Protein AF-A0A6M0G314-F1 (afdb_monomer)

Foldseek 3Di:
DLCVQCPVPVVLNVQQVVVVVVLVVVCLVPVPDCVSWNWDDDDPPPDDPQKTKTKDWQCARGPDDDQSRTKMWIWMARRVVRDIGTDDIGTSVPDDDPDDDPPDPPD

Nearest PDB structures (foldseek):
  2kxg-assembly1_A  TM=5.842E-01  e=8.612E+00  Cucurbita maxima
  8re0-assembly1_A  TM=4.061E-01  e=5.918E+00  Acinetobacter calcoaceticus

Sequence (107 aa):
MIKKHYRKNTKGREEFEKLIDDYLEKLESNPCSDELSEPEPFPGNTAEQDFEFRKKRWRRLPKLQGGARLGRLIFVVYHPKRIVNLIWLYTHAEFQEPKSRPLRKRI

Radius of gyration: 15.73 Å; Cα contacts (8 Å, |Δi|>4): 148; chains: 1; bounding box: 47×29×37 Å

Structure (mmCIF, N/CA/C/O backbone):
data_AF-A0A6M0G314-F1
#
_entry.id   AF-A0A6M0G314-F1
#
loop_
_atom_site.group_PDB
_atom_site.id
_atom_site.type_symbol
_atom_site.label_atom_id
_atom_site.label_alt_id
_atom_site.label_comp_id
_atom_site.label_asym_id
_atom_site.label_entity_id
_atom_site.label_seq_id
_atom_site.pdbx_PDB_ins_code
_atom_site.Cartn_x
_atom_site.Cartn_y
_atom_site.Cartn_z
_atom_site.occupancy
_atom_site.B_iso_or_equiv
_atom_site.auth_seq_id
_atom_site.auth_comp_id
_atom_site.auth_asym_id
_atom_site.auth_atom_id
_atom_site.pdbx_PDB_model_num
ATOM 1 N N . MET A 1 1 ? -0.600 -10.287 -11.422 1.00 70.19 1 MET A N 1
ATOM 2 C CA . MET A 1 1 ? 0.118 -10.020 -10.166 1.00 70.19 1 MET A CA 1
ATOM 3 C C . MET A 1 1 ? 1.327 -9.181 -10.513 1.00 70.19 1 MET A C 1
ATOM 5 O O . MET A 1 1 ? 2.129 -9.626 -11.331 1.00 70.19 1 MET A O 1
ATOM 9 N N . ILE A 1 2 ? 1.431 -8.011 -9.888 1.00 81.56 2 ILE A N 1
ATOM 10 C CA . ILE A 1 2 ? 2.358 -6.912 -10.187 1.00 81.56 2 ILE A CA 1
ATOM 11 C C . ILE A 1 2 ? 3.797 -7.337 -10.525 1.00 81.56 2 ILE A C 1
ATOM 13 O O . ILE A 1 2 ? 4.398 -6.811 -11.460 1.00 81.56 2 ILE A O 1
ATOM 17 N N . LYS A 1 3 ? 4.317 -8.382 -9.864 1.00 80.88 3 LYS A N 1
ATOM 18 C CA . LYS A 1 3 ? 5.642 -8.975 -10.126 1.00 80.88 3 LYS A CA 1
ATOM 19 C C . LYS A 1 3 ? 5.836 -9.437 -11.580 1.00 80.88 3 LYS A C 1
ATOM 21 O O . LYS A 1 3 ? 6.959 -9.431 -12.077 1.00 80.88 3 LYS A O 1
ATOM 26 N N . LYS A 1 4 ? 4.763 -9.778 -12.306 1.00 87.50 4 LYS A N 1
ATOM 27 C CA . LYS A 1 4 ? 4.811 -10.148 -13.733 1.00 87.50 4 LYS A CA 1
ATOM 28 C C . LYS A 1 4 ? 5.317 -9.004 -14.615 1.00 87.50 4 LYS A C 1
ATOM 30 O O . LYS A 1 4 ? 6.004 -9.280 -15.597 1.00 87.50 4 LYS A O 1
ATOM 35 N N . HIS A 1 5 ? 5.052 -7.748 -14.248 1.00 86.62 5 HIS A N 1
ATOM 36 C CA . HIS A 1 5 ? 5.584 -6.587 -14.969 1.00 86.62 5 HIS A CA 1
ATOM 37 C C . HIS A 1 5 ? 7.111 -6.472 -14.859 1.00 86.62 5 HIS A C 1
ATOM 39 O O . HIS A 1 5 ? 7.745 -5.862 -15.715 1.00 86.62 5 HIS A O 1
ATOM 45 N N . TYR A 1 6 ? 7.710 -7.122 -13.859 1.00 89.56 6 TYR A N 1
ATOM 46 C CA . TYR A 1 6 ? 9.148 -7.129 -13.608 1.00 89.56 6 TYR A CA 1
ATOM 47 C C . TYR A 1 6 ? 9.852 -8.410 -14.061 1.00 89.56 6 TYR A C 1
ATOM 49 O O . TYR A 1 6 ? 11.037 -8.579 -13.791 1.00 89.56 6 TYR A O 1
ATOM 57 N N . ARG A 1 7 ? 9.171 -9.321 -14.775 1.00 88.44 7 ARG A N 1
ATOM 58 C CA . ARG A 1 7 ? 9.725 -10.647 -15.123 1.00 88.44 7 ARG A CA 1
ATOM 59 C C . ARG A 1 7 ? 11.095 -10.584 -15.814 1.00 88.44 7 ARG A C 1
ATOM 61 O O . ARG A 1 7 ? 11.908 -11.473 -15.607 1.00 88.44 7 ARG A O 1
ATOM 68 N N . LYS A 1 8 ? 11.332 -9.560 -16.641 1.00 89.81 8 LYS A N 1
ATOM 69 C CA . LYS A 1 8 ? 12.602 -9.335 -17.360 1.00 89.81 8 LYS A CA 1
ATOM 70 C C . LYS A 1 8 ? 13.467 -8.223 -16.742 1.00 89.81 8 LYS A C 1
ATOM 72 O O . LYS A 1 8 ? 14.466 -7.840 -17.333 1.00 89.81 8 LYS A O 1
ATOM 77 N N . ASN A 1 9 ? 13.063 -7.664 -15.600 1.00 91.06 9 ASN A N 1
ATOM 78 C CA . ASN A 1 9 ? 13.706 -6.513 -14.970 1.00 91.06 9 ASN A CA 1
ATOM 79 C C . ASN A 1 9 ? 13.905 -6.760 -13.468 1.00 91.06 9 ASN A C 1
ATOM 81 O O . ASN A 1 9 ? 13.140 -6.268 -12.637 1.00 91.06 9 ASN A O 1
ATOM 85 N N . THR A 1 10 ? 14.948 -7.524 -13.140 1.00 92.50 10 THR A N 1
ATOM 86 C CA . THR A 1 10 ? 15.296 -7.909 -11.764 1.00 92.50 10 THR A CA 1
ATOM 87 C C . THR A 1 10 ? 15.546 -6.697 -10.872 1.00 92.50 10 THR A C 1
ATOM 89 O O . THR A 1 10 ? 14.953 -6.604 -9.806 1.00 92.50 10 THR A O 1
ATOM 92 N N . LYS A 1 11 ? 16.300 -5.700 -11.352 1.00 93.94 11 LYS A N 1
ATOM 93 C CA . LYS A 1 11 ? 16.545 -4.464 -10.595 1.00 93.94 11 LYS A CA 1
ATOM 94 C C . LYS A 1 11 ? 15.247 -3.723 -10.260 1.00 93.94 11 LYS A C 1
ATOM 96 O O . LYS A 1 11 ? 15.057 -3.265 -9.143 1.00 93.94 11 LYS A O 1
ATOM 101 N N . GLY A 1 12 ? 14.326 -3.622 -11.222 1.00 93.50 12 GLY A N 1
ATOM 102 C CA . GLY A 1 12 ? 13.014 -3.023 -10.978 1.00 93.50 12 GLY A CA 1
ATOM 103 C C . GLY A 1 12 ? 12.185 -3.806 -9.958 1.00 93.50 12 GLY A C 1
ATOM 104 O O . GLY A 1 12 ? 11.448 -3.195 -9.189 1.00 93.50 12 GLY A O 1
ATOM 105 N N . ARG A 1 13 ? 12.324 -5.139 -9.930 1.00 94.00 13 ARG A N 1
ATOM 106 C CA . ARG A 1 13 ? 11.678 -5.993 -8.928 1.00 94.00 13 ARG A CA 1
ATOM 107 C C . ARG A 1 13 ? 12.220 -5.726 -7.527 1.00 94.00 13 ARG A C 1
ATOM 109 O O . ARG A 1 13 ? 11.415 -5.564 -6.623 1.00 94.00 13 ARG A O 1
ATOM 116 N N . GLU A 1 14 ? 13.537 -5.663 -7.368 1.00 95.12 14 GLU A N 1
ATOM 117 C CA . GLU A 1 14 ? 14.191 -5.380 -6.082 1.00 95.12 14 GLU A CA 1
ATOM 118 C C . GLU A 1 14 ? 13.818 -3.984 -5.565 1.00 95.12 14 GLU A C 1
ATOM 120 O O . GLU A 1 14 ? 13.414 -3.836 -4.416 1.00 95.12 14 GLU A O 1
ATOM 125 N N . GLU A 1 15 ? 13.867 -2.963 -6.433 1.00 96.44 15 GLU A N 1
ATOM 126 C CA . GLU A 1 15 ? 13.429 -1.601 -6.094 1.00 96.44 15 GLU A CA 1
ATOM 127 C C . GLU A 1 15 ? 11.949 -1.572 -5.671 1.00 96.44 15 GLU A C 1
ATOM 129 O O . GLU A 1 15 ? 11.568 -0.814 -4.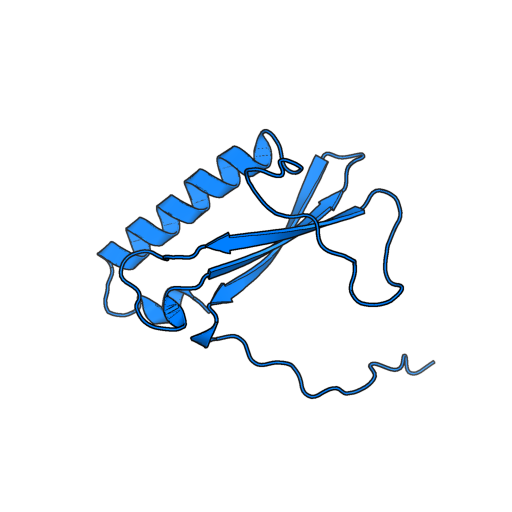780 1.00 96.44 15 GLU A O 1
ATOM 134 N N . PHE A 1 16 ? 11.102 -2.382 -6.312 1.00 94.69 16 PHE A N 1
ATOM 135 C CA . PHE A 1 16 ? 9.693 -2.508 -5.954 1.00 94.69 16 PHE A CA 1
ATOM 136 C C . PHE A 1 16 ? 9.488 -3.238 -4.625 1.00 94.69 16 PHE A C 1
ATOM 138 O O . PHE A 1 16 ? 8.693 -2.772 -3.818 1.00 94.69 16 PHE A O 1
ATOM 145 N N . GLU A 1 17 ? 10.177 -4.354 -4.389 1.00 94.69 17 GLU A N 1
ATOM 146 C CA . GLU A 1 17 ? 10.090 -5.099 -3.127 1.00 94.69 17 GLU A CA 1
ATOM 147 C C . GLU A 1 17 ? 10.523 -4.196 -1.963 1.00 94.69 17 GLU A C 1
ATOM 149 O O . GLU A 1 17 ? 9.736 -3.996 -1.042 1.00 94.69 17 GLU A O 1
ATOM 154 N N . LYS A 1 18 ? 11.647 -3.481 -2.106 1.00 96.75 18 LYS A N 1
ATOM 155 C CA . LYS A 1 18 ? 12.088 -2.487 -1.120 1.00 96.75 18 LYS A CA 1
ATOM 156 C C . LYS A 1 18 ? 11.065 -1.369 -0.882 1.00 96.75 18 LYS A C 1
ATOM 158 O O . LYS A 1 18 ? 10.802 -1.014 0.257 1.00 96.75 18 LYS A O 1
ATOM 163 N N . LEU A 1 19 ? 10.463 -0.817 -1.942 1.00 95.62 19 LEU A N 1
ATOM 164 C CA . LEU A 1 19 ? 9.414 0.206 -1.812 1.00 95.62 19 LEU A CA 1
ATOM 165 C C . LEU A 1 19 ? 8.230 -0.293 -0.967 1.00 95.62 19 LEU A C 1
ATOM 167 O O . LEU A 1 19 ? 7.633 0.494 -0.230 1.00 95.62 19 LEU A O 1
ATOM 171 N N . ILE A 1 20 ? 7.842 -1.559 -1.139 1.00 94.88 20 ILE A N 1
ATOM 172 C CA . ILE A 1 20 ? 6.741 -2.160 -0.385 1.00 94.88 20 ILE A CA 1
ATOM 173 C C . ILE A 1 20 ? 7.160 -2.393 1.064 1.00 94.88 20 ILE A C 1
ATOM 175 O O . ILE A 1 20 ? 6.401 -2.002 1.946 1.00 94.88 20 ILE A O 1
ATOM 179 N N . ASP A 1 21 ? 8.349 -2.936 1.310 1.00 95.38 21 ASP A N 1
ATOM 180 C CA . ASP A 1 21 ? 8.856 -3.180 2.664 1.00 95.38 21 ASP A CA 1
ATOM 181 C C . ASP A 1 21 ? 8.962 -1.865 3.462 1.00 95.38 21 ASP A C 1
ATOM 183 O O . ASP A 1 21 ? 8.326 -1.734 4.508 1.00 95.38 21 ASP A O 1
ATOM 187 N N . ASP A 1 22 ? 9.597 -0.830 2.892 1.00 95.56 22 ASP A N 1
ATOM 188 C CA . ASP A 1 22 ? 9.695 0.516 3.489 1.00 95.56 22 ASP A CA 1
ATOM 189 C C . ASP A 1 22 ? 8.306 1.120 3.798 1.00 95.56 22 ASP A C 1
ATOM 191 O O . ASP A 1 22 ? 8.142 1.963 4.686 1.00 95.56 22 ASP A O 1
ATOM 195 N N . TYR A 1 23 ? 7.288 0.767 3.004 1.00 94.50 23 TYR A N 1
ATOM 196 C CA . TYR A 1 23 ? 5.921 1.226 3.227 1.00 94.50 23 TYR A CA 1
ATOM 197 C C . TYR A 1 23 ? 5.227 0.445 4.346 1.00 94.50 23 TYR A C 1
ATOM 199 O O . TYR A 1 23 ? 4.514 1.058 5.141 1.00 94.50 23 TYR A O 1
ATOM 207 N N . LEU A 1 24 ? 5.423 -0.873 4.416 1.00 93.06 24 LEU A N 1
ATOM 208 C CA . LEU A 1 24 ? 4.841 -1.716 5.459 1.00 93.06 24 LEU A CA 1
ATOM 209 C C . LEU A 1 24 ? 5.394 -1.353 6.839 1.00 93.06 24 LEU A C 1
ATOM 211 O O . LEU A 1 24 ? 4.602 -1.203 7.763 1.00 93.06 24 LEU A O 1
ATOM 215 N N . GLU A 1 25 ? 6.692 -1.070 6.957 1.00 94.06 25 GLU A N 1
ATOM 216 C CA . GLU A 1 25 ? 7.294 -0.586 8.210 1.00 94.06 25 GLU A CA 1
ATOM 217 C C . GLU A 1 25 ? 6.628 0.710 8.707 1.00 94.06 25 GLU A C 1
ATOM 219 O O . GLU A 1 25 ? 6.268 0.858 9.878 1.00 94.06 25 GLU A O 1
ATOM 224 N N . LYS A 1 26 ? 6.384 1.664 7.798 1.00 93.00 26 LYS A N 1
ATOM 225 C CA . LYS A 1 26 ? 5.662 2.903 8.135 1.00 93.00 26 LYS A CA 1
ATOM 226 C C . LYS A 1 26 ? 4.227 2.611 8.557 1.00 93.00 26 LYS A C 1
ATOM 228 O O . LYS A 1 26 ? 3.730 3.226 9.501 1.00 93.00 26 LYS A O 1
ATOM 233 N N . LEU A 1 27 ? 3.572 1.682 7.869 1.00 91.44 27 LEU A N 1
ATOM 234 C CA . LEU A 1 27 ? 2.194 1.300 8.147 1.00 91.44 27 LEU A CA 1
ATOM 235 C C . LEU A 1 27 ? 2.046 0.621 9.515 1.00 91.44 27 LEU A C 1
ATOM 237 O O . LEU A 1 27 ? 1.064 0.879 10.202 1.00 91.44 27 LEU A O 1
ATOM 241 N N . GLU A 1 28 ? 3.023 -0.178 9.942 1.00 88.38 28 GLU A N 1
ATOM 242 C CA . GLU A 1 28 ? 3.050 -0.782 11.281 1.00 88.38 28 GLU A CA 1
ATOM 243 C C . GLU A 1 28 ? 3.118 0.281 12.385 1.00 88.38 28 GLU A C 1
ATOM 245 O O . GLU A 1 28 ? 2.416 0.182 13.394 1.00 88.38 28 GLU A O 1
ATOM 250 N N . SER A 1 29 ? 3.904 1.343 12.177 1.00 89.81 29 SER A N 1
ATOM 251 C CA . SER A 1 29 ? 4.012 2.433 13.156 1.00 89.81 29 SER A CA 1
ATOM 252 C C . SER A 1 29 ? 2.710 3.238 13.303 1.00 89.81 29 SER A C 1
ATOM 254 O O . SER A 1 29 ? 2.266 3.521 14.424 1.00 89.81 29 SER A O 1
ATOM 256 N N . ASN A 1 30 ? 2.073 3.588 12.180 1.00 89.94 30 ASN A N 1
ATOM 257 C CA . ASN A 1 30 ? 0.853 4.388 12.152 1.00 89.94 30 ASN A CA 1
ATOM 258 C C . ASN A 1 30 ? -0.044 4.023 10.950 1.00 89.94 30 ASN A C 1
ATOM 260 O O . A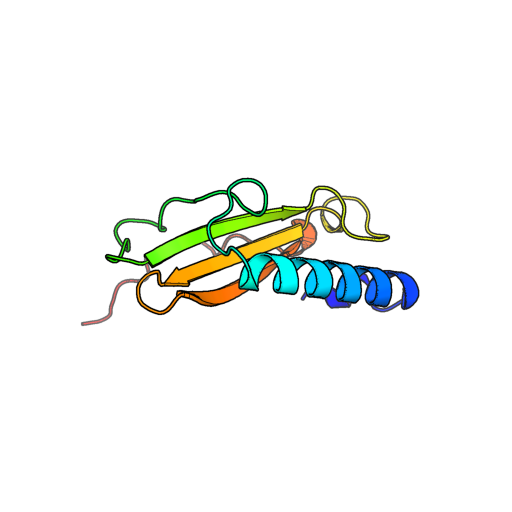SN A 1 30 ? 0.018 4.680 9.904 1.00 89.94 30 ASN A O 1
ATOM 264 N N . PRO A 1 31 ? -0.921 3.016 11.094 1.00 87.75 31 PRO A N 1
ATOM 265 C CA . PRO A 1 31 ? -1.705 2.497 9.976 1.00 87.75 31 PRO A CA 1
ATOM 266 C C . PRO A 1 31 ? -2.796 3.453 9.471 1.00 87.75 31 PRO A C 1
ATOM 268 O O . PRO A 1 31 ? -3.279 3.289 8.350 1.00 87.75 31 PRO A O 1
ATOM 271 N N . CYS A 1 32 ? -3.156 4.465 10.265 1.00 88.69 32 CYS A N 1
ATOM 272 C CA . CYS A 1 32 ? -4.254 5.396 9.988 1.00 88.69 32 CYS A CA 1
ATOM 273 C C . CYS A 1 32 ? -3.764 6.764 9.484 1.00 88.69 32 CYS A C 1
ATOM 275 O O . CYS A 1 32 ? -4.540 7.710 9.413 1.00 88.69 32 CYS A O 1
ATOM 277 N N . SER A 1 33 ? -2.474 6.893 9.151 1.00 91.25 33 SER A N 1
ATOM 278 C CA . SER A 1 33 ? -1.917 8.151 8.647 1.00 91.25 33 SER A CA 1
ATOM 279 C C . SER A 1 33 ? -2.445 8.493 7.249 1.00 91.25 33 SER A C 1
ATOM 281 O O . SER A 1 33 ? -2.259 7.728 6.291 1.00 91.25 33 SER A O 1
ATOM 283 N N . ASP A 1 34 ? -3.026 9.689 7.124 1.00 90.19 34 ASP A N 1
ATOM 284 C CA . ASP A 1 34 ? -3.487 10.267 5.855 1.00 90.19 34 ASP A CA 1
ATOM 285 C C . ASP A 1 34 ? -2.333 10.609 4.900 1.00 90.19 34 ASP A C 1
ATOM 287 O O . ASP A 1 34 ? -2.495 10.626 3.680 1.00 90.19 34 ASP A O 1
ATOM 291 N N . GLU A 1 35 ? -1.120 10.786 5.428 1.00 90.69 35 GLU A N 1
ATOM 292 C CA . GLU A 1 35 ? 0.087 10.931 4.608 1.00 90.69 35 GLU A CA 1
ATOM 293 C C . GLU A 1 35 ? 0.478 9.599 3.950 1.00 90.69 35 GLU A C 1
ATOM 295 O O . GLU A 1 35 ? 0.994 9.542 2.823 1.00 90.69 35 GLU A O 1
ATOM 300 N N . LEU A 1 36 ? 0.227 8.489 4.654 1.00 91.69 36 LEU A N 1
ATOM 301 C CA . LEU A 1 36 ? 0.550 7.159 4.164 1.00 91.69 36 LEU A CA 1
ATOM 302 C C . LEU A 1 36 ? -0.510 6.642 3.208 1.00 91.69 36 LEU A C 1
ATOM 304 O O . LEU A 1 36 ? -0.137 6.014 2.225 1.00 91.69 36 LEU A O 1
ATOM 308 N N . SER A 1 37 ? -1.792 6.878 3.439 1.00 94.88 37 SER A N 1
ATOM 309 C CA . SER A 1 37 ? -2.890 6.328 2.628 1.00 94.88 37 SER A CA 1
ATOM 310 C C . SER A 1 37 ? -4.139 7.175 2.791 1.00 94.88 37 SER A C 1
ATOM 312 O O . SER A 1 37 ? -4.220 7.921 3.746 1.00 94.88 37 SER A O 1
ATOM 314 N N . GLU A 1 38 ? -5.121 7.042 1.911 1.00 95.69 38 GLU A N 1
ATOM 315 C CA . GLU A 1 38 ? -6.382 7.780 2.031 1.00 95.69 38 GLU A CA 1
ATOM 316 C C . GLU A 1 38 ? -7.469 6.856 2.609 1.00 95.69 38 GLU A C 1
ATOM 318 O O . GLU A 1 38 ? -7.534 5.688 2.191 1.00 95.69 38 GLU A O 1
ATOM 323 N N . PRO A 1 39 ? -8.316 7.336 3.539 1.00 94.62 39 PRO A N 1
ATOM 324 C CA . PRO A 1 39 ? -9.515 6.615 3.935 1.00 94.62 39 PRO A CA 1
ATOM 325 C C . PRO A 1 39 ? -10.473 6.535 2.747 1.00 94.62 39 PRO A C 1
ATOM 327 O O . PRO A 1 39 ? -10.578 7.444 1.921 1.00 94.62 39 PRO A O 1
ATOM 330 N N . GLU A 1 40 ? -11.169 5.417 2.641 1.00 93.81 40 GLU A N 1
ATOM 331 C CA . GLU A 1 40 ? -12.094 5.136 1.556 1.00 93.81 40 GLU A CA 1
ATOM 332 C C . GLU A 1 40 ? -13.406 4.615 2.146 1.00 93.81 40 GLU A C 1
ATOM 334 O O . GLU A 1 40 ? -13.396 3.899 3.150 1.00 93.81 40 GLU A O 1
ATOM 339 N N . PRO A 1 41 ? -14.554 4.937 1.533 1.00 90.31 41 PRO A N 1
ATOM 340 C CA . PRO A 1 41 ? -15.813 4.358 1.963 1.00 90.31 41 PRO A CA 1
ATOM 341 C C . PRO A 1 41 ? -15.781 2.840 1.759 1.00 90.31 41 PRO A C 1
ATOM 343 O O . PRO A 1 41 ? -15.237 2.340 0.767 1.00 90.31 41 PRO A O 1
ATOM 346 N N . PHE A 1 42 ? -16.407 2.104 2.677 1.00 89.00 42 PHE A N 1
ATOM 347 C CA . PHE A 1 42 ? -16.662 0.688 2.447 1.00 89.00 42 PHE A CA 1
ATOM 348 C C . PHE A 1 42 ? -17.544 0.513 1.202 1.00 89.00 42 PHE A C 1
ATOM 350 O O . PHE A 1 42 ? -18.424 1.336 0.932 1.00 89.00 42 PHE A O 1
ATOM 357 N N . PRO A 1 43 ? -17.312 -0.542 0.408 1.00 81.31 43 PRO A N 1
ATOM 358 C CA . PRO A 1 43 ? -18.122 -0.803 -0.769 1.00 81.31 43 PRO A CA 1
ATOM 359 C C . PRO A 1 43 ? -19.561 -1.161 -0.370 1.00 81.31 43 PRO A C 1
ATOM 361 O O . PRO A 1 43 ? -19.827 -2.220 0.189 1.00 81.31 43 PRO A O 1
ATOM 364 N N . GLY A 1 44 ? -20.511 -0.289 -0.710 1.00 80.31 44 GLY A N 1
ATOM 365 C CA . GLY A 1 44 ? -21.918 -0.465 -0.345 1.00 80.31 44 GLY A CA 1
ATOM 366 C C . GLY A 1 44 ? -22.159 -0.290 1.158 1.00 80.31 44 GLY A C 1
ATOM 367 O O . GLY A 1 44 ? -21.447 0.445 1.831 1.00 80.31 44 GLY A O 1
ATOM 368 N N . ASN A 1 45 ? -23.162 -0.985 1.697 1.00 79.62 45 ASN A N 1
ATOM 369 C CA . ASN A 1 45 ? -23.539 -0.897 3.115 1.00 79.62 45 ASN A CA 1
ATOM 370 C C . ASN A 1 45 ? -22.819 -1.952 3.976 1.00 79.62 45 ASN A C 1
ATOM 372 O O . ASN A 1 45 ? -23.427 -2.540 4.864 1.00 79.62 45 ASN A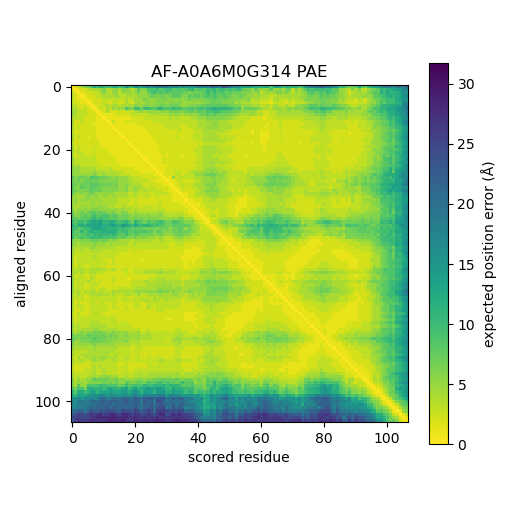 O 1
ATOM 376 N N . THR A 1 46 ? -21.550 -2.246 3.678 1.00 83.69 46 THR A N 1
ATOM 377 C CA . THR A 1 46 ? -20.748 -3.249 4.409 1.00 83.69 46 THR A CA 1
ATOM 378 C C . THR A 1 46 ? -19.776 -2.615 5.401 1.00 83.69 46 THR A C 1
ATOM 380 O O . THR A 1 46 ? -18.764 -3.227 5.735 1.00 83.69 46 THR A O 1
ATOM 383 N N . ALA A 1 47 ? -20.011 -1.361 5.785 1.00 84.88 47 ALA A N 1
ATOM 384 C CA . ALA A 1 47 ? -19.229 -0.727 6.832 1.00 84.88 47 ALA A CA 1
ATOM 385 C C . ALA A 1 47 ? -19.429 -1.504 8.137 1.00 84.88 47 ALA A C 1
ATOM 387 O O . ALA A 1 47 ? -20.562 -1.790 8.518 1.00 84.88 47 ALA A O 1
ATOM 388 N N . GLU A 1 48 ? -18.327 -1.837 8.794 1.00 87.31 48 GLU A N 1
ATOM 389 C CA . GLU A 1 48 ? -18.316 -2.531 10.077 1.00 87.31 48 GLU A CA 1
ATOM 390 C C . GLU A 1 48 ? -17.710 -1.593 11.119 1.00 87.31 48 GLU A C 1
ATOM 392 O O . GLU A 1 48 ? -16.781 -0.836 10.814 1.00 87.31 48 GLU A O 1
ATOM 397 N N . GLN A 1 49 ? -18.240 -1.627 12.340 1.00 91.06 49 GLN A N 1
ATOM 398 C CA . GLN A 1 49 ? -17.724 -0.806 13.428 1.00 91.06 49 GLN A CA 1
ATOM 399 C C . GLN A 1 49 ? -16.242 -1.126 13.678 1.00 91.06 49 GLN A C 1
ATOM 401 O O . GLN A 1 49 ? -15.823 -2.274 13.575 1.00 91.06 49 GLN A O 1
ATOM 406 N N . ASP A 1 50 ? -15.448 -0.103 14.002 1.00 93.38 50 ASP A N 1
ATOM 407 C CA . ASP A 1 50 ? -14.020 -0.214 14.331 1.00 93.38 50 ASP A CA 1
ATOM 408 C C . ASP A 1 50 ? -13.089 -0.658 13.185 1.00 93.38 50 ASP A C 1
ATOM 410 O O . ASP A 1 50 ? -11.869 -0.763 13.377 1.00 93.38 50 ASP A O 1
ATOM 414 N N . PHE A 1 51 ? -13.637 -0.879 11.989 1.00 94.06 51 PHE A N 1
ATOM 415 C CA . PHE A 1 51 ? -12.865 -1.135 10.783 1.00 94.06 51 PHE A CA 1
ATOM 416 C C . PHE A 1 51 ? -12.777 0.106 9.903 1.00 94.06 51 PHE A C 1
ATOM 418 O O . PHE A 1 51 ? -13.740 0.845 9.715 1.00 94.06 51 PHE A O 1
ATOM 425 N N . GLU A 1 52 ? -11.616 0.289 9.288 1.00 94.62 52 GLU A N 1
ATOM 426 C CA . GLU A 1 52 ? -11.363 1.394 8.378 1.00 94.62 52 GLU A CA 1
ATOM 427 C C . GLU A 1 52 ? -10.761 0.884 7.077 1.00 94.62 52 GLU A C 1
ATOM 429 O O . GLU A 1 52 ? -9.723 0.219 7.065 1.00 94.62 52 GLU A O 1
ATOM 434 N N . PHE A 1 53 ? -11.434 1.178 5.970 1.00 95.19 53 PHE A N 1
ATOM 435 C CA . PHE A 1 53 ? -10.991 0.801 4.638 1.00 95.19 53 PHE A CA 1
ATOM 436 C C . PHE A 1 53 ? -10.083 1.900 4.089 1.00 95.19 53 PHE A C 1
ATOM 438 O O . PHE A 1 53 ? -10.466 3.069 4.052 1.00 95.19 53 PHE A O 1
ATOM 445 N N . ARG A 1 54 ? -8.865 1.543 3.675 1.00 95.75 54 ARG A N 1
ATOM 446 C CA . ARG A 1 54 ? -7.856 2.515 3.237 1.00 95.75 54 ARG A CA 1
ATOM 447 C C . ARG A 1 54 ? -7.207 2.111 1.923 1.00 95.75 54 ARG A C 1
ATOM 449 O O . ARG A 1 54 ? -7.138 0.932 1.550 1.00 95.75 54 ARG A O 1
ATOM 456 N N . LYS A 1 55 ? -6.710 3.116 1.199 1.00 96.00 55 LYS A N 1
ATOM 457 C CA . LYS A 1 55 ? -6.068 2.933 -0.105 1.00 96.00 55 LYS A CA 1
ATOM 458 C C . LYS A 1 55 ? -4.808 3.772 -0.248 1.00 96.00 55 LYS A C 1
ATOM 460 O O . LYS A 1 55 ? -4.834 4.996 -0.149 1.00 96.00 55 LYS A O 1
ATOM 465 N N . LYS A 1 56 ? -3.696 3.117 -0.583 1.00 96.31 56 LYS A N 1
ATOM 466 C CA . LYS A 1 56 ? -2.486 3.784 -1.077 1.00 96.31 56 LYS A CA 1
ATOM 467 C C . LYS A 1 56 ? -2.532 3.884 -2.590 1.00 96.31 56 LYS A C 1
ATOM 469 O O . LYS A 1 56 ? -2.785 2.893 -3.275 1.00 96.31 56 LYS A O 1
ATOM 474 N N . ARG A 1 57 ? -2.186 5.057 -3.120 1.00 96.06 57 ARG A N 1
ATOM 475 C CA . ARG A 1 57 ? -1.939 5.282 -4.549 1.00 96.06 57 ARG A CA 1
ATOM 476 C C . ARG A 1 57 ? -0.456 5.600 -4.767 1.00 96.06 57 ARG A C 1
ATOM 478 O O . ARG A 1 57 ? 0.043 6.606 -4.269 1.00 96.06 57 ARG A O 1
ATOM 485 N N . TRP A 1 58 ? 0.243 4.784 -5.552 1.00 95.81 58 TRP A N 1
ATOM 486 C CA . TRP A 1 58 ? 1.567 5.122 -6.080 1.00 95.81 58 TRP A CA 1
ATOM 487 C C . TRP A 1 58 ? 1.423 5.664 -7.498 1.00 95.81 58 TRP A C 1
ATOM 489 O O . TRP A 1 58 ? 0.963 4.965 -8.400 1.00 95.81 58 TRP A O 1
ATOM 499 N N . ARG A 1 59 ? 1.858 6.909 -7.717 1.00 94.75 59 ARG A N 1
ATOM 500 C CA . ARG A 1 59 ? 1.864 7.530 -9.056 1.00 94.75 59 ARG A CA 1
ATOM 501 C C . ARG A 1 59 ? 2.983 6.999 -9.957 1.00 94.75 59 ARG A C 1
ATOM 503 O O . ARG A 1 59 ? 2.917 7.164 -11.173 1.00 94.75 59 ARG A O 1
ATOM 510 N N . ARG A 1 60 ? 4.022 6.402 -9.367 1.00 94.94 60 ARG A N 1
ATOM 511 C CA . ARG A 1 60 ? 5.182 5.876 -10.087 1.00 94.94 60 ARG A CA 1
ATOM 512 C C . ARG A 1 60 ? 5.777 4.681 -9.357 1.00 94.94 60 ARG A C 1
ATOM 514 O O . ARG A 1 60 ? 6.537 4.846 -8.410 1.00 94.94 60 ARG A O 1
ATOM 521 N N . LEU A 1 61 ? 5.459 3.490 -9.839 1.00 94.25 61 LEU A N 1
ATOM 522 C CA . LEU A 1 61 ? 6.170 2.280 -9.459 1.00 94.25 61 LEU A CA 1
ATOM 523 C C . LEU A 1 61 ? 7.539 2.216 -10.155 1.00 94.25 61 LEU A C 1
ATOM 525 O O . LEU A 1 61 ? 7.673 2.705 -11.288 1.00 94.25 61 LEU A O 1
ATOM 529 N N . PRO A 1 62 ? 8.560 1.632 -9.504 1.00 95.38 62 PRO A N 1
ATOM 530 C CA . PRO A 1 62 ? 9.914 1.573 -10.036 1.00 95.38 62 PRO A CA 1
ATOM 531 C C . PRO A 1 62 ? 9.937 0.960 -11.429 1.00 95.38 62 PRO A C 1
ATOM 533 O O . PRO A 1 62 ? 9.296 -0.056 -11.659 1.00 95.38 62 PRO A O 1
ATOM 536 N N . LYS A 1 63 ? 10.654 1.584 -12.367 1.00 92.75 63 LYS A N 1
ATOM 537 C CA . LYS A 1 63 ? 10.935 1.057 -13.719 1.00 92.75 63 LYS A CA 1
ATOM 538 C C . LYS A 1 63 ? 9.721 0.577 -14.545 1.00 92.75 63 LYS A C 1
ATOM 540 O O . LYS A 1 63 ? 9.917 -0.134 -15.529 1.00 92.75 63 LYS A O 1
ATOM 545 N N . LEU A 1 64 ? 8.498 0.982 -14.200 1.00 92.75 64 LEU A N 1
ATOM 546 C CA . LEU A 1 64 ? 7.288 0.709 -14.979 1.00 92.75 64 LEU A CA 1
ATOM 547 C C . LEU A 1 64 ? 6.818 1.960 -15.725 1.00 92.75 64 LEU A C 1
ATOM 549 O O . LEU A 1 64 ? 7.119 3.091 -15.341 1.00 92.75 64 LEU A O 1
ATOM 553 N N . GLN A 1 65 ? 6.071 1.746 -16.807 1.00 91.62 65 GLN A N 1
ATOM 554 C CA . GLN A 1 65 ? 5.534 2.799 -17.672 1.00 91.62 65 GLN A CA 1
ATOM 555 C C . GLN A 1 65 ? 4.038 2.590 -17.932 1.00 91.62 65 GLN A C 1
ATOM 557 O O . GLN A 1 65 ? 3.488 1.523 -17.651 1.00 91.62 65 GLN A O 1
ATOM 562 N N . GLY A 1 66 ? 3.373 3.624 -18.455 1.00 91.62 66 GLY A N 1
ATOM 563 C CA . GLY A 1 66 ? 1.936 3.591 -18.747 1.00 91.62 66 GLY A CA 1
ATOM 564 C C . GLY A 1 66 ? 1.091 3.245 -17.516 1.00 91.62 66 GLY A C 1
ATOM 565 O O . GLY A 1 66 ? 1.452 3.599 -16.394 1.00 91.62 66 GLY A O 1
ATOM 566 N N . GLY A 1 67 ? -0.013 2.517 -17.705 1.00 88.81 67 GLY A N 1
ATOM 567 C CA . GLY A 1 67 ? -0.879 2.075 -16.601 1.00 88.81 67 GLY A CA 1
ATOM 568 C C . GLY A 1 67 ? -0.182 1.158 -15.585 1.00 88.81 67 GLY A C 1
ATOM 569 O O . GLY A 1 67 ? -0.552 1.145 -14.414 1.00 88.81 67 GLY A O 1
ATOM 570 N N . ALA A 1 68 ? 0.882 0.452 -15.983 1.00 91.69 68 ALA A N 1
ATOM 571 C CA . ALA A 1 68 ? 1.623 -0.426 -15.079 1.00 91.69 68 ALA A CA 1
ATOM 572 C C . ALA A 1 68 ? 2.391 0.354 -13.997 1.00 91.69 68 ALA A C 1
ATOM 574 O O . ALA A 1 68 ? 2.683 -0.194 -12.941 1.00 91.69 68 ALA A O 1
ATOM 575 N N . ARG A 1 69 ? 2.688 1.646 -14.211 1.00 94.56 69 ARG A N 1
ATOM 576 C CA . ARG A 1 69 ? 3.363 2.481 -13.200 1.00 94.56 69 ARG A CA 1
ATOM 577 C C . ARG A 1 69 ? 2.435 2.968 -12.086 1.00 94.56 69 ARG A C 1
ATOM 579 O O . ARG A 1 69 ? 2.927 3.500 -11.096 1.00 94.56 69 ARG A O 1
ATOM 586 N N . LEU A 1 70 ? 1.120 2.852 -12.271 1.00 95.38 70 LEU A N 1
ATOM 587 C CA . LEU A 1 70 ? 0.115 3.330 -11.325 1.00 95.38 70 LEU A CA 1
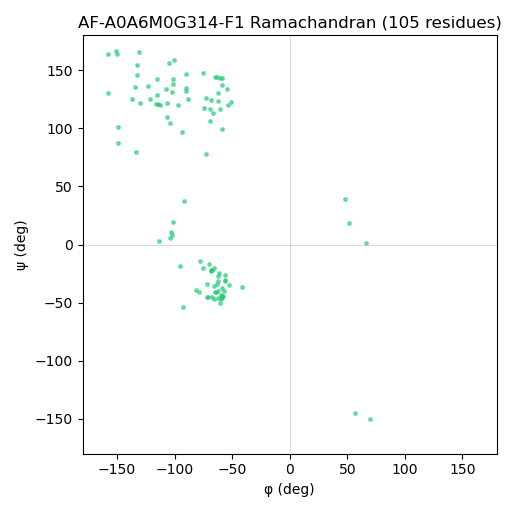ATOM 588 C C . LEU A 1 70 ? -0.272 2.185 -10.392 1.00 95.38 70 LEU A C 1
ATOM 590 O O . LEU A 1 70 ? -1.099 1.346 -10.747 1.00 95.38 70 LEU A O 1
ATOM 594 N N . GLY A 1 71 ? 0.351 2.148 -9.218 1.00 94.94 71 GLY A N 1
ATOM 595 C CA . GLY A 1 71 ? 0.120 1.125 -8.203 1.00 94.94 71 GLY A CA 1
ATOM 596 C C . GLY A 1 71 ? -0.987 1.515 -7.234 1.00 94.94 71 GLY A C 1
ATOM 597 O O . GLY A 1 71 ? -1.134 2.689 -6.883 1.00 94.94 71 GLY A O 1
ATOM 598 N N . ARG A 1 72 ? -1.740 0.528 -6.759 1.00 95.00 72 ARG A N 1
ATOM 599 C CA . ARG A 1 72 ? -2.709 0.692 -5.677 1.00 95.00 72 ARG A CA 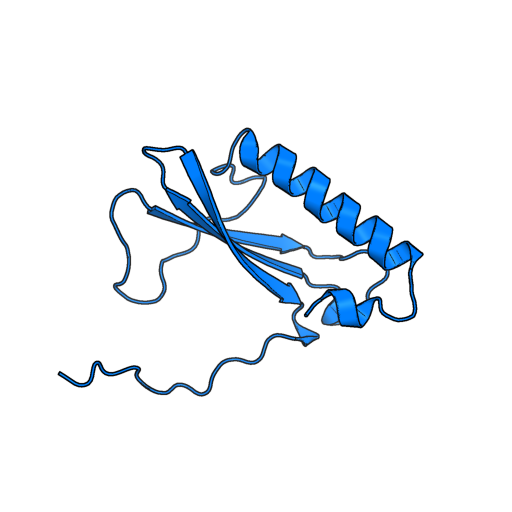1
ATOM 600 C C . ARG A 1 72 ? -2.571 -0.444 -4.677 1.00 95.00 72 ARG A C 1
ATOM 602 O O . ARG A 1 72 ? -2.489 -1.598 -5.090 1.00 95.00 72 ARG A O 1
ATOM 609 N N . LEU A 1 73 ? -2.590 -0.108 -3.393 1.00 95.38 73 LEU A N 1
ATOM 610 C CA . LEU A 1 73 ? -2.774 -1.064 -2.304 1.00 95.38 73 LEU A CA 1
ATOM 611 C C . LEU A 1 73 ? -4.083 -0.735 -1.603 1.00 95.38 73 LEU A C 1
ATOM 613 O O . LEU A 1 73 ? -4.308 0.413 -1.228 1.00 95.38 73 LEU A O 1
ATOM 617 N N . ILE A 1 74 ? -4.920 -1.746 -1.441 1.00 94.88 74 ILE A N 1
ATOM 618 C CA . ILE A 1 74 ? -6.137 -1.711 -0.643 1.00 94.88 74 ILE A CA 1
ATOM 619 C C . ILE A 1 74 ? -5.879 -2.532 0.613 1.00 94.88 74 ILE A C 1
ATOM 621 O O . ILE A 1 74 ? -5.354 -3.648 0.522 1.00 94.88 74 ILE A O 1
ATOM 625 N N . PHE A 1 75 ? -6.261 -1.996 1.763 1.00 95.38 75 PHE A N 1
ATOM 626 C CA . PHE A 1 75 ? -6.144 -2.678 3.042 1.00 95.38 75 PHE A CA 1
ATOM 627 C C . PHE A 1 75 ? -7.227 -2.202 4.010 1.00 95.38 75 PHE A C 1
ATOM 629 O O . PHE A 1 75 ? -7.901 -1.201 3.769 1.00 95.38 75 PHE A O 1
ATOM 636 N N . VAL A 1 76 ? -7.397 -2.950 5.094 1.00 95.50 76 VAL A N 1
ATOM 637 C CA . VAL A 1 76 ? -8.312 -2.617 6.185 1.00 95.50 76 VAL A CA 1
ATOM 638 C C . VAL A 1 76 ? -7.543 -2.560 7.491 1.00 95.50 76 VAL A C 1
ATOM 640 O O . VAL A 1 76 ? -6.737 -3.449 7.772 1.00 95.50 76 VAL A O 1
ATOM 643 N N . VAL A 1 77 ? -7.822 -1.542 8.294 1.00 94.88 77 VAL A N 1
ATOM 644 C CA . VAL A 1 77 ? -7.323 -1.414 9.662 1.00 94.88 77 VAL A CA 1
ATOM 645 C C . VAL A 1 77 ? -8.439 -1.797 10.623 1.00 94.88 77 VAL A C 1
ATOM 647 O O . VAL A 1 77 ? -9.563 -1.329 10.476 1.00 94.88 77 VAL A O 1
ATOM 650 N N . TYR A 1 78 ? -8.137 -2.653 11.595 1.00 94.50 78 TYR A N 1
ATOM 651 C CA . TYR A 1 78 ? -9.002 -2.919 12.740 1.00 94.50 78 TYR A CA 1
ATOM 652 C C . TYR A 1 78 ? -8.424 -2.212 13.965 1.00 94.50 78 TYR A C 1
ATOM 654 O O . TYR A 1 78 ? -7.415 -2.657 14.531 1.00 94.50 78 TYR A O 1
ATOM 662 N N . HIS A 1 79 ? -9.044 -1.098 14.356 1.00 91.56 79 HIS A N 1
ATOM 663 C CA . HIS A 1 79 ? -8.514 -0.177 15.368 1.00 91.56 79 HIS A CA 1
ATOM 664 C C . HIS A 1 79 ? -8.265 -0.821 16.746 1.00 91.56 79 HIS A C 1
ATOM 666 O O . HIS A 1 79 ? -7.163 -0.652 17.271 1.00 91.56 79 HIS A O 1
ATOM 672 N N . PRO A 1 80 ? -9.178 -1.635 17.319 1.00 92.88 80 PRO A N 1
ATOM 673 C CA . PRO A 1 80 ? -9.060 -2.140 18.686 1.00 92.88 80 PRO A CA 1
ATOM 674 C C . PRO A 1 80 ? -7.833 -3.021 18.917 1.00 92.88 80 PRO A C 1
ATOM 676 O O . PRO A 1 80 ? -7.330 -3.099 20.033 1.00 92.88 80 PRO A O 1
ATOM 679 N N . LYS A 1 81 ? -7.340 -3.693 17.869 1.00 91.06 81 LYS A N 1
ATOM 680 C CA . LYS A 1 81 ? -6.129 -4.530 17.937 1.00 91.06 81 LYS A CA 1
ATOM 681 C C . LYS A 1 81 ? -4.970 -3.985 17.103 1.00 91.06 81 LYS A C 1
ATOM 683 O O . LYS A 1 81 ? -3.945 -4.652 17.015 1.00 91.06 81 LYS A O 1
ATOM 688 N N . ARG A 1 82 ? -5.130 -2.814 16.473 1.00 88.56 82 ARG A N 1
ATOM 689 C CA . ARG A 1 82 ? -4.171 -2.230 15.515 1.00 88.56 82 ARG A CA 1
ATOM 690 C C . ARG A 1 82 ? -3.714 -3.238 14.448 1.00 88.56 82 ARG A C 1
ATOM 692 O O . ARG A 1 82 ? -2.545 -3.283 14.083 1.00 88.56 82 ARG A O 1
ATOM 699 N N . ILE A 1 83 ? -4.641 -4.066 13.961 1.00 92.19 83 ILE A N 1
ATOM 700 C CA . ILE A 1 83 ? -4.344 -5.083 12.942 1.00 92.19 83 ILE A CA 1
ATOM 701 C C . ILE A 1 83 ? -4.541 -4.472 11.561 1.00 92.19 83 ILE A C 1
ATOM 703 O O . ILE A 1 83 ? -5.586 -3.883 11.285 1.00 92.19 83 ILE A O 1
ATOM 707 N N . VAL A 1 84 ? -3.566 -4.678 10.680 1.00 94.25 84 VAL A N 1
ATOM 708 C CA . VAL A 1 84 ? -3.644 -4.300 9.269 1.00 94.25 84 VAL A CA 1
ATOM 709 C C . VAL A 1 84 ? -3.827 -5.551 8.418 1.00 94.25 84 VAL A C 1
ATOM 711 O O . VAL A 1 84 ? -2.984 -6.443 8.415 1.00 94.25 84 VAL A O 1
ATOM 714 N N . ASN A 1 85 ? -4.913 -5.599 7.652 1.00 93.94 85 ASN A N 1
ATOM 715 C CA . ASN A 1 85 ? -5.190 -6.669 6.702 1.00 93.94 85 ASN A CA 1
ATOM 716 C C . ASN A 1 85 ? -4.975 -6.156 5.277 1.00 93.94 85 ASN A C 1
ATOM 718 O O . ASN A 1 85 ? -5.760 -5.351 4.772 1.00 93.94 85 ASN A O 1
ATOM 722 N N . LEU A 1 86 ? -3.916 -6.626 4.616 1.00 94.56 86 LEU A N 1
ATOM 723 C CA . LEU A 1 86 ? -3.638 -6.299 3.218 1.00 94.56 86 LEU A CA 1
ATOM 724 C C . LEU A 1 86 ? -4.608 -7.064 2.311 1.00 94.56 86 LEU A C 1
ATOM 726 O O . LEU A 1 86 ? -4.598 -8.291 2.282 1.00 94.56 86 LEU A O 1
ATOM 730 N N . ILE A 1 87 ? -5.439 -6.342 1.558 1.00 93.12 87 ILE A N 1
ATOM 731 C CA . ILE A 1 87 ? -6.478 -6.948 0.714 1.00 93.12 87 ILE A CA 1
ATOM 732 C C . ILE A 1 87 ? -5.945 -7.180 -0.691 1.00 93.12 87 ILE A C 1
ATOM 734 O O . ILE A 1 87 ? -6.043 -8.283 -1.227 1.00 93.12 87 ILE A O 1
ATOM 738 N N . TRP A 1 88 ? -5.407 -6.133 -1.325 1.00 91.69 88 TRP A N 1
ATOM 739 C CA . TRP A 1 88 ? -4.999 -6.243 -2.721 1.00 91.69 88 TRP A CA 1
ATOM 740 C C . TRP A 1 88 ? -3.965 -5.205 -3.136 1.00 91.69 88 TRP A C 1
ATOM 742 O O . TRP A 1 88 ? -4.171 -4.009 -2.954 1.00 91.69 88 TRP A O 1
ATOM 752 N N . LEU A 1 89 ? -2.892 -5.669 -3.778 1.00 93.81 89 LEU A N 1
ATOM 753 C CA . LEU A 1 89 ? -1.878 -4.855 -4.443 1.00 93.81 89 LEU A CA 1
ATOM 754 C C . LEU A 1 89 ? -1.908 -5.115 -5.953 1.00 93.81 89 LEU A C 1
ATOM 756 O O . LEU A 1 89 ? -1.711 -6.251 -6.396 1.00 93.81 89 LEU A O 1
ATOM 760 N N . TYR A 1 90 ? -2.146 -4.071 -6.744 1.00 92.69 90 TYR A N 1
ATOM 761 C CA . TYR A 1 90 ? -2.298 -4.180 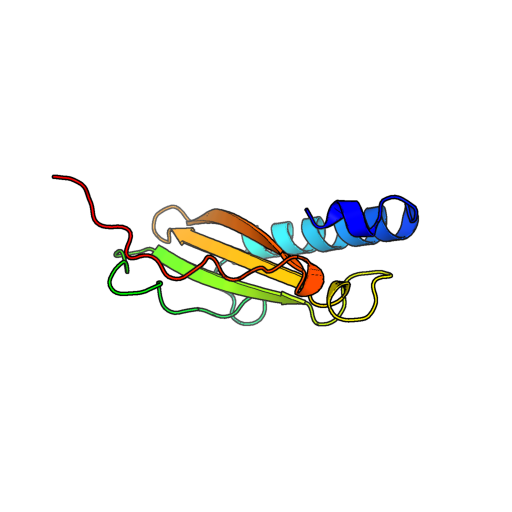-8.197 1.00 92.69 90 TYR A CA 1
ATOM 762 C C . TYR A 1 90 ? -1.851 -2.912 -8.929 1.00 92.69 90 TYR A C 1
ATOM 764 O O . TYR A 1 90 ? -1.725 -1.840 -8.331 1.00 92.69 90 TYR A O 1
ATOM 772 N N . THR A 1 91 ? -1.629 -3.024 -10.240 1.00 93.81 91 THR A N 1
ATOM 773 C CA . THR A 1 91 ? -1.454 -1.857 -11.125 1.00 93.81 91 THR A CA 1
ATOM 774 C C . THR A 1 91 ? -2.731 -1.553 -11.905 1.00 93.81 91 THR A C 1
ATOM 776 O O . THR A 1 91 ? -3.551 -2.444 -12.122 1.00 93.81 91 THR A O 1
ATOM 779 N N . HIS A 1 92 ? -2.898 -0.325 -12.410 1.00 89.69 92 HIS A N 1
ATOM 780 C CA . HIS A 1 92 ? -4.017 -0.020 -13.324 1.00 89.69 92 HIS A CA 1
ATOM 781 C C . HIS A 1 92 ? -4.040 -0.926 -14.555 1.00 89.69 92 HIS A C 1
ATOM 783 O O . HIS A 1 92 ? -5.117 -1.222 -15.050 1.00 89.69 92 HIS A O 1
ATOM 789 N N . ALA A 1 93 ? -2.881 -1.388 -15.034 1.00 88.81 93 ALA A N 1
ATOM 790 C CA . ALA A 1 93 ? -2.817 -2.299 -16.177 1.00 88.81 93 ALA A CA 1
ATOM 791 C C . ALA A 1 93 ? -3.380 -3.698 -15.867 1.00 88.81 93 ALA A C 1
ATOM 793 O O . ALA A 1 93 ? -3.754 -4.422 -16.785 1.00 88.81 93 ALA A O 1
ATOM 794 N N . GLU A 1 94 ? -3.423 -4.091 -14.593 1.00 86.81 94 GLU A N 1
ATOM 795 C CA . GLU A 1 94 ? -3.967 -5.379 -14.150 1.00 86.81 94 GLU A CA 1
ATOM 796 C C . GLU A 1 94 ? -5.422 -5.283 -13.701 1.00 86.81 94 GLU A C 1
ATOM 798 O O . GLU A 1 94 ? -6.095 -6.309 -13.597 1.00 86.81 94 GLU A O 1
ATOM 803 N N . PHE A 1 95 ? -5.896 -4.075 -13.391 1.00 83.56 95 PHE A N 1
ATOM 804 C CA . PHE A 1 95 ? -7.242 -3.881 -12.888 1.00 83.56 95 PHE A CA 1
ATOM 805 C C . PHE A 1 95 ? -8.258 -4.163 -13.992 1.00 83.56 95 PHE A C 1
ATOM 807 O O . PHE A 1 95 ? -8.331 -3.454 -14.993 1.00 83.56 95 PHE A O 1
ATOM 814 N N . GLN A 1 96 ? -9.069 -5.189 -13.772 1.00 77.62 96 GLN A N 1
ATOM 815 C CA . GLN A 1 96 ? -10.285 -5.426 -14.528 1.00 77.62 96 GLN A CA 1
ATOM 816 C C . GLN A 1 96 ? -11.443 -5.307 -13.555 1.00 77.62 96 GLN A C 1
ATOM 818 O O . GLN A 1 96 ? -11.492 -6.031 -12.559 1.00 77.62 96 GLN A O 1
ATOM 823 N N . GLU A 1 97 ? -12.355 -4.380 -13.833 1.00 74.06 97 GLU A N 1
ATOM 824 C CA . GLU A 1 97 ? -13.581 -4.286 -13.060 1.00 74.06 97 GLU A CA 1
ATOM 825 C C . GL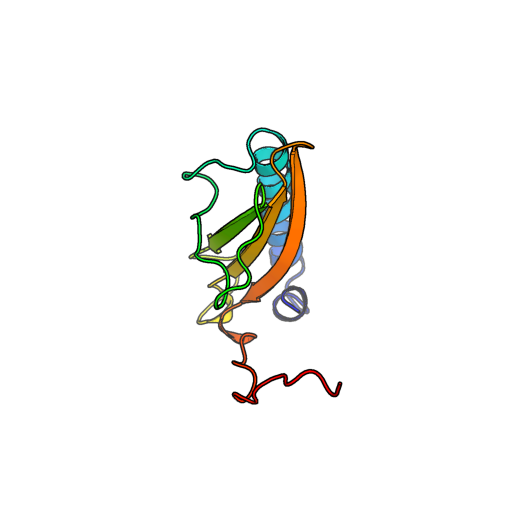U A 1 97 ? -14.358 -5.598 -13.242 1.00 74.06 97 GLU A C 1
ATOM 827 O O . GLU A 1 97 ? -14.602 -6.017 -14.383 1.00 74.06 97 GLU A O 1
ATOM 832 N N . PRO A 1 98 ? -14.696 -6.309 -12.153 1.00 70.62 98 PRO A N 1
ATOM 833 C CA . PRO A 1 98 ? -15.510 -7.502 -12.274 1.00 70.62 98 PRO A CA 1
ATOM 834 C C . PRO A 1 98 ? -16.837 -7.116 -12.929 1.00 70.62 98 PRO A C 1
ATOM 836 O O . PRO A 1 98 ? -17.432 -6.099 -12.579 1.00 70.62 98 PRO A O 1
ATOM 839 N N . LYS A 1 99 ? -17.318 -7.933 -13.879 1.00 70.06 99 LYS A N 1
ATOM 840 C CA . LYS A 1 99 ? -18.642 -7.723 -14.486 1.00 70.06 99 LYS A CA 1
ATOM 841 C C . LYS A 1 99 ? -19.657 -7.572 -13.358 1.00 70.06 99 LYS A C 1
ATOM 843 O O . LYS A 1 99 ? -19.765 -8.481 -12.534 1.00 70.06 99 LYS A O 1
ATOM 848 N N . SER A 1 100 ? -20.377 -6.451 -13.329 1.00 60.53 100 SER A N 1
ATOM 849 C CA . SER A 1 100 ? -21.361 -6.154 -12.293 1.00 60.53 100 SER A CA 1
ATOM 850 C C . SER A 1 100 ? -22.426 -7.252 -12.280 1.00 60.53 100 SER A C 1
ATOM 852 O O . SER A 1 100 ? -23.329 -7.327 -13.110 1.00 60.53 100 SER A O 1
ATOM 854 N N . ARG A 1 101 ? -22.277 -8.190 -11.349 1.00 60.31 101 ARG A N 1
ATOM 855 C CA . ARG A 1 101 ? -23.288 -9.188 -11.031 1.00 60.31 101 ARG A CA 1
ATOM 856 C C . ARG A 1 101 ? -23.613 -9.014 -9.560 1.00 60.31 101 ARG A C 1
ATOM 858 O O . ARG A 1 101 ? -22.690 -9.049 -8.746 1.00 60.31 101 ARG A O 1
ATOM 865 N N . PRO A 1 102 ? -24.890 -8.821 -9.198 1.00 58.84 102 PRO A N 1
ATOM 866 C CA . PRO A 1 102 ? -25.264 -8.785 -7.799 1.00 58.84 102 PRO A CA 1
ATOM 867 C C . PRO A 1 102 ? -24.899 -10.133 -7.172 1.00 58.84 102 PRO A C 1
ATOM 869 O O . PRO A 1 102 ? -25.426 -11.175 -7.567 1.00 58.84 102 PRO A O 1
ATOM 872 N N . LEU A 1 103 ? -23.982 -10.112 -6.205 1.00 62.47 103 LEU A N 1
ATOM 873 C CA . LEU A 1 103 ? -23.671 -11.260 -5.359 1.00 62.47 103 LEU A CA 1
ATOM 874 C C . LEU A 1 103 ? -24.845 -11.447 -4.391 1.00 62.47 103 LEU A C 1
ATOM 876 O O . LEU A 1 103 ? -24.811 -11.008 -3.246 1.00 62.47 103 LEU A O 1
ATOM 880 N N . ARG A 1 104 ? -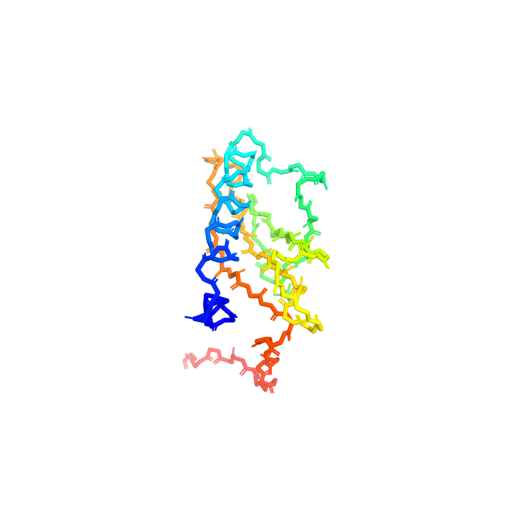25.947 -12.028 -4.874 1.00 67.38 104 ARG A N 1
ATOM 881 C CA . ARG A 1 104 ? -27.060 -12.417 -4.004 1.00 67.38 104 ARG A CA 1
ATOM 882 C C . ARG A 1 104 ? -26.618 -13.634 -3.196 1.00 67.38 104 ARG A C 1
ATOM 884 O O . ARG A 1 104 ? -26.210 -14.637 -3.783 1.00 67.38 104 ARG A O 1
ATOM 891 N N . LYS A 1 105 ? -26.734 -13.568 -1.865 1.00 53.06 105 LYS A N 1
ATOM 892 C CA . LYS A 1 105 ? -26.773 -14.775 -1.031 1.00 53.06 105 LYS A CA 1
ATOM 893 C C . LYS A 1 105 ? -27.880 -15.671 -1.596 1.00 53.06 105 LYS A C 1
ATOM 895 O O . LYS A 1 105 ? -29.028 -15.239 -1.667 1.00 53.06 105 LYS A O 1
ATOM 900 N N . ARG A 1 106 ? -27.541 -16.889 -2.024 1.00 45.88 106 ARG A N 1
ATOM 901 C CA . ARG A 1 106 ? -28.534 -17.965 -2.027 1.00 45.88 106 ARG A CA 1
ATOM 902 C C . ARG A 1 106 ? -28.779 -18.269 -0.552 1.00 45.88 106 ARG A C 1
ATOM 904 O O . ARG A 1 106 ? -27.856 -18.7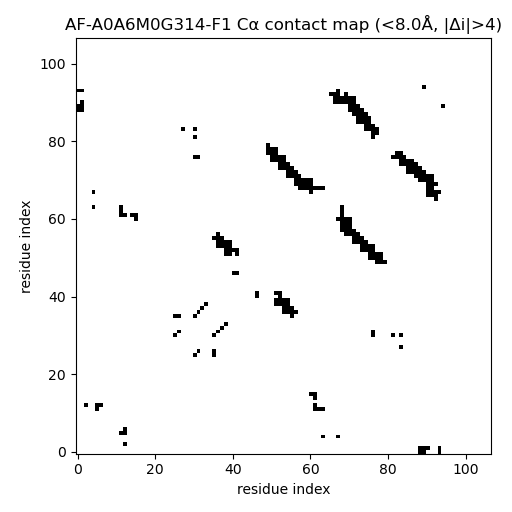26 0.118 1.00 45.88 106 ARG A O 1
ATOM 911 N N . ILE A 1 107 ? -29.940 -17.846 -0.061 1.00 49.44 107 ILE A N 1
ATOM 912 C CA . ILE A 1 107 ? -30.514 -18.331 1.197 1.00 49.44 107 ILE A CA 1
ATOM 913 C C . ILE A 1 107 ? -31.079 -19.716 0.901 1.00 49.44 107 ILE A C 1
ATOM 915 O O . ILE A 1 107 ? -31.685 -19.850 -0.190 1.00 49.44 107 ILE A O 1
#

Solvent-accessible surface area (backbone atoms only — not comparable to full-atom values): 6418 Å² total; per-residue (Å²): 110,60,68,64,83,28,73,91,33,64,68,35,40,53,53,40,52,51,56,49,52,64,46,49,58,50,36,72,78,47,74,81,38,68,90,72,27,42,83,45,82,49,79,72,93,66,70,54,88,67,53,44,40,34,37,34,77,40,86,68,39,58,91,47,61,76,48,52,7,31,33,38,38,36,32,36,39,35,59,94,75,70,42,76,46,82,72,47,68,44,22,56,67,71,64,68,84,74,80,92,63,86,85,70,79,85,125

Mean predicted aligned error: 5.61 Å

Secondary structure (DSSP, 8-state):
-GGGGGTT-HHHHHHHHHHHHHHHHHHHH-TT-TTT-EE---SSS---TTEEEEEEEES--TT--GGGG-EEEEEEEEGGGTEEEEEEEEETTT--PPP--------

pLDDT: mean 88.4, std 10.62, range [45.88, 96.75]